Protein AF-A0A935S8B6-F1 (afdb_monomer_lite)

pLDDT: mean 80.81, std 15.98, range [42.38, 97.81]

Radius of gyration: 24.72 Å; chains: 1; bounding box: 73×21×65 Å

Structure (mmCIF, N/CA/C/O backbone):
data_AF-A0A935S8B6-F1
#
_entry.id   AF-A0A935S8B6-F1
#
loop_
_atom_site.group_PDB
_atom_site.id
_atom_site.type_symbol
_atom_site.label_atom_id
_atom_site.label_alt_id
_atom_site.label_comp_id
_atom_site.label_asym_id
_atom_site.label_entity_id
_atom_site.label_seq_id
_atom_site.pdbx_PDB_ins_code
_atom_site.Cartn_x
_atom_site.Cartn_y
_atom_site.Cartn_z
_atom_site.occupancy
_atom_site.B_iso_or_equiv
_atom_site.auth_seq_id
_atom_site.auth_comp_id
_atom_site.auth_asym_id
_atom_site.auth_atom_id
_atom_site.pdbx_PDB_model_num
ATOM 1 N N . MET A 1 1 ? 26.231 -1.978 -27.698 1.00 60.50 1 MET A N 1
ATOM 2 C CA . MET A 1 1 ? 25.875 -3.264 -27.048 1.00 60.50 1 MET A CA 1
ATOM 3 C C . MET A 1 1 ? 26.005 -3.173 -25.531 1.00 60.50 1 MET A C 1
ATOM 5 O O . MET A 1 1 ? 25.050 -3.507 -24.846 1.00 60.50 1 MET A O 1
ATOM 9 N N . ASN A 1 2 ? 27.135 -2.672 -25.012 1.00 79.56 2 ASN A N 1
ATOM 10 C CA . ASN A 1 2 ? 27.371 -2.532 -23.569 1.00 79.56 2 ASN A CA 1
ATOM 11 C C . ASN A 1 2 ? 26.361 -1.583 -22.884 1.00 79.56 2 ASN A C 1
ATOM 13 O O . ASN A 1 2 ? 25.788 -1.931 -21.858 1.00 79.56 2 ASN A O 1
ATOM 17 N N . ASP A 1 3 ? 26.033 -0.455 -23.522 1.00 85.44 3 ASP A N 1
ATOM 18 C CA . ASP A 1 3 ? 25.111 0.541 -22.946 1.00 85.44 3 ASP A CA 1
ATOM 19 C C . ASP A 1 3 ? 23.673 0.031 -22.797 1.00 85.44 3 ASP A C 1
ATOM 21 O O . ASP A 1 3 ? 23.012 0.318 -21.803 1.00 85.44 3 ASP A O 1
ATOM 25 N N . LEU A 1 4 ? 23.193 -0.773 -23.754 1.00 83.19 4 LEU A N 1
ATOM 26 C CA . LEU A 1 4 ? 21.852 -1.361 -23.689 1.00 83.19 4 LEU A CA 1
ATOM 27 C C . LEU A 1 4 ? 21.756 -2.389 -22.557 1.00 83.19 4 LEU A C 1
ATOM 29 O O . LEU A 1 4 ? 20.769 -2.411 -21.828 1.00 83.19 4 LEU A O 1
ATOM 33 N N . MET A 1 5 ? 22.790 -3.217 -22.391 1.00 81.44 5 MET A N 1
ATOM 34 C CA . MET A 1 5 ? 22.843 -4.216 -21.323 1.00 81.44 5 MET A CA 1
ATOM 35 C C . MET A 1 5 ? 22.957 -3.554 -19.944 1.00 81.44 5 MET A C 1
ATOM 37 O O . MET A 1 5 ? 22.275 -3.961 -19.005 1.00 81.44 5 MET A O 1
ATOM 41 N N . PHE A 1 6 ? 23.757 -2.491 -19.840 1.00 88.44 6 PHE A N 1
ATOM 42 C CA . PHE A 1 6 ? 23.870 -1.680 -18.631 1.00 88.44 6 PHE A CA 1
ATOM 43 C C . PHE A 1 6 ? 22.539 -1.003 -18.272 1.00 88.44 6 PHE A C 1
ATOM 45 O O . PHE A 1 6 ? 22.075 -1.104 -17.136 1.00 88.44 6 PHE A O 1
ATOM 52 N N . TYR A 1 7 ? 21.875 -0.380 -19.249 1.00 87.25 7 TYR A N 1
ATOM 53 C CA . TYR A 1 7 ? 20.559 0.230 -19.065 1.00 87.25 7 TYR A CA 1
ATOM 54 C C . TYR A 1 7 ? 19.502 -0.794 -18.626 1.00 87.25 7 TYR A C 1
ATOM 56 O O . TYR A 1 7 ? 18.800 -0.569 -17.641 1.00 87.25 7 TYR A O 1
ATOM 64 N N . ALA A 1 8 ? 19.440 -1.950 -19.294 1.00 86.25 8 ALA A N 1
ATOM 65 C CA . ALA A 1 8 ? 18.521 -3.031 -18.945 1.00 86.25 8 ALA A CA 1
ATOM 66 C C . ALA A 1 8 ? 18.744 -3.553 -17.516 1.00 86.25 8 ALA A C 1
ATOM 68 O O . ALA A 1 8 ? 17.779 -3.787 -16.789 1.00 86.25 8 ALA A O 1
ATOM 69 N N . SER A 1 9 ? 20.005 -3.691 -17.093 1.00 88.06 9 SER A N 1
ATOM 70 C CA . SER A 1 9 ? 20.349 -4.103 -15.729 1.00 88.06 9 SER A CA 1
ATOM 71 C C . SER A 1 9 ? 19.840 -3.107 -14.685 1.00 88.06 9 SER A C 1
ATOM 73 O O . SER A 1 9 ? 19.275 -3.524 -13.675 1.00 88.06 9 SER A O 1
ATOM 75 N N . ASN A 1 10 ? 19.997 -1.803 -14.927 1.00 90.44 10 ASN A N 1
ATOM 76 C CA . ASN A 1 10 ? 19.515 -0.772 -14.005 1.00 90.44 10 ASN A CA 1
ATOM 77 C C . ASN A 1 10 ? 17.987 -0.799 -13.883 1.00 90.44 10 ASN A C 1
ATOM 79 O O . ASN A 1 10 ? 17.464 -0.861 -12.774 1.00 90.44 10 ASN A O 1
ATOM 83 N N . VAL A 1 11 ? 17.269 -0.859 -15.010 1.00 88.94 11 VAL A N 1
ATOM 84 C CA . VAL A 1 11 ? 15.796 -0.916 -15.007 1.00 88.94 11 VAL A CA 1
ATOM 85 C C . VAL A 1 11 ? 15.278 -2.180 -14.312 1.00 88.94 11 VAL A C 1
ATOM 87 O O . VAL A 1 11 ? 14.277 -2.131 -13.597 1.00 88.94 11 VAL A O 1
ATOM 90 N N . TYR A 1 12 ? 15.971 -3.313 -14.460 1.00 89.94 12 TYR A N 1
ATOM 91 C CA . TYR A 1 12 ? 15.622 -4.545 -13.751 1.00 89.94 12 TYR A CA 1
ATOM 92 C C . TYR A 1 12 ? 15.799 -4.420 -12.230 1.00 89.94 12 TYR A C 1
ATOM 94 O O . TYR A 1 12 ? 14.919 -4.834 -11.470 1.00 89.94 12 TYR A O 1
ATOM 102 N N . VAL A 1 13 ? 16.910 -3.834 -11.774 1.00 91.06 13 VAL A N 1
ATOM 103 C CA . VAL A 1 13 ? 17.161 -3.601 -10.342 1.00 91.06 13 VAL A CA 1
ATOM 104 C C . VAL A 1 13 ? 16.141 -2.622 -9.760 1.00 91.06 13 VAL A C 1
ATOM 106 O O . VAL A 1 13 ? 15.586 -2.900 -8.696 1.00 91.06 13 VAL A O 1
ATOM 109 N N . ASP A 1 14 ? 15.818 -1.547 -10.479 1.00 90.62 14 ASP A N 1
ATOM 110 C CA . ASP A 1 14 ? 14.776 -0.591 -10.090 1.00 90.62 14 ASP A CA 1
ATOM 111 C C . ASP A 1 14 ? 13.412 -1.277 -9.943 1.00 90.62 14 ASP A C 1
ATOM 113 O O . ASP A 1 14 ? 12.733 -1.113 -8.931 1.00 90.62 14 ASP A O 1
ATOM 117 N N . ALA A 1 15 ? 13.018 -2.111 -10.910 1.00 89.12 15 ALA A N 1
ATOM 118 C CA . ALA A 1 15 ? 11.757 -2.845 -10.844 1.00 89.12 15 ALA A CA 1
ATOM 119 C C . ALA A 1 15 ? 11.706 -3.810 -9.643 1.00 89.12 15 ALA A C 1
ATOM 121 O O . ALA A 1 15 ? 10.676 -3.920 -8.966 1.00 89.12 15 ALA A O 1
ATOM 122 N N . LEU A 1 16 ? 12.815 -4.496 -9.338 1.00 89.69 16 LEU A N 1
ATOM 123 C CA . LEU A 1 16 ? 12.925 -5.341 -8.146 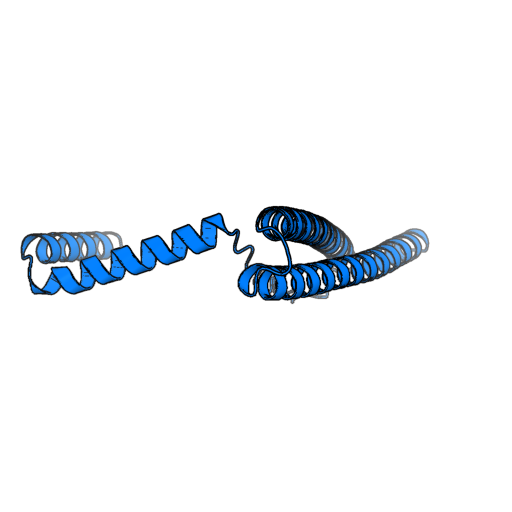1.00 89.69 16 LEU A CA 1
ATOM 124 C C . LEU A 1 16 ? 12.815 -4.530 -6.852 1.00 89.69 16 LEU A C 1
ATOM 126 O O . LEU A 1 16 ? 12.137 -4.963 -5.915 1.00 89.69 16 LEU A O 1
ATOM 130 N N . TYR A 1 17 ? 13.456 -3.365 -6.800 1.00 93.94 17 TYR A N 1
ATOM 131 C CA . TYR A 1 17 ? 13.394 -2.454 -5.665 1.00 93.94 17 TYR A CA 1
ATOM 132 C C . TYR A 1 17 ? 11.962 -1.961 -5.422 1.00 93.94 17 TYR A C 1
ATOM 134 O O . TYR A 1 17 ? 11.429 -2.134 -4.322 1.00 93.94 17 TYR A O 1
ATOM 142 N N . THR A 1 18 ? 11.284 -1.462 -6.458 1.00 91.00 18 THR A N 1
ATOM 143 C CA . THR A 1 18 ? 9.894 -0.998 -6.353 1.00 91.00 18 THR A CA 1
ATOM 144 C C . THR A 1 18 ? 8.947 -2.131 -5.951 1.00 91.00 18 THR A C 1
ATOM 146 O O . THR A 1 18 ? 8.058 -1.935 -5.124 1.00 91.00 18 THR A O 1
ATOM 149 N N . LYS A 1 19 ? 9.175 -3.363 -6.429 1.00 90.56 19 LYS A N 1
ATOM 150 C CA . LYS A 1 19 ? 8.416 -4.540 -5.975 1.00 90.56 19 LYS A CA 1
ATOM 151 C C . LYS A 1 19 ? 8.568 -4.786 -4.469 1.00 90.56 19 LYS A C 1
ATOM 153 O O . LYS A 1 19 ? 7.597 -5.156 -3.806 1.00 90.56 19 LYS A O 1
ATOM 158 N N . LYS A 1 20 ? 9.768 -4.595 -3.909 1.00 94.75 20 LYS A N 1
ATOM 159 C CA . LYS A 1 20 ? 10.001 -4.727 -2.461 1.00 94.75 20 LYS A CA 1
ATOM 160 C C . LYS A 1 20 ? 9.308 -3.620 -1.673 1.00 94.75 20 LYS A C 1
ATOM 162 O O . LYS A 1 20 ? 8.637 -3.946 -0.692 1.00 94.75 20 LYS A O 1
ATOM 167 N N . ILE A 1 21 ? 9.389 -2.371 -2.135 1.00 93.38 21 ILE A N 1
ATOM 168 C CA . ILE A 1 21 ? 8.647 -1.242 -1.551 1.00 93.38 21 ILE A CA 1
ATOM 169 C C . ILE A 1 21 ? 7.145 -1.527 -1.530 1.00 93.38 21 ILE A C 1
ATOM 171 O O . ILE A 1 21 ? 6.511 -1.402 -0.486 1.00 93.38 21 ILE A O 1
ATOM 175 N N . ASN A 1 22 ? 6.577 -1.982 -2.647 1.00 92.44 22 ASN A N 1
ATOM 176 C CA . ASN A 1 22 ? 5.148 -2.267 -2.717 1.00 92.44 22 ASN A CA 1
ATOM 177 C C . ASN A 1 22 ? 4.721 -3.360 -1.712 1.00 92.44 22 ASN A C 1
ATOM 179 O O . ASN A 1 22 ? 3.675 -3.264 -1.063 1.00 92.44 22 ASN A O 1
ATOM 183 N N . SER A 1 23 ? 5.566 -4.380 -1.506 1.00 93.12 23 SER A N 1
ATOM 184 C CA . SER A 1 23 ? 5.317 -5.392 -0.467 1.00 93.12 23 SER A CA 1
ATOM 185 C C . SER A 1 23 ? 5.344 -4.802 0.950 1.00 93.12 23 SER A C 1
ATOM 187 O O . SER A 1 23 ? 4.550 -5.207 1.799 1.00 93.12 23 SER A O 1
ATOM 189 N N . LEU A 1 24 ? 6.202 -3.807 1.196 1.00 95.94 24 LEU A N 1
ATOM 190 C CA . LEU A 1 24 ? 6.293 -3.117 2.479 1.00 95.94 24 LEU A CA 1
ATOM 191 C C . LEU A 1 24 ? 5.050 -2.255 2.741 1.00 95.94 24 LEU A C 1
ATOM 193 O O . LEU A 1 24 ? 4.498 -2.304 3.839 1.00 95.94 24 LEU A O 1
ATOM 197 N N . PHE A 1 25 ? 4.552 -1.528 1.738 1.00 96.38 25 PHE A N 1
ATOM 198 C CA . PHE A 1 25 ? 3.291 -0.793 1.875 1.00 96.38 25 PHE A CA 1
ATOM 199 C C . PHE A 1 25 ? 2.098 -1.720 2.098 1.00 96.38 25 PHE A C 1
ATOM 201 O O . PHE A 1 25 ? 1.242 -1.433 2.933 1.00 96.38 25 PHE A O 1
ATOM 208 N N . SER A 1 26 ? 2.074 -2.872 1.424 1.00 94.19 26 SER A N 1
ATOM 209 C CA . SER A 1 26 ? 1.067 -3.907 1.672 1.00 94.19 26 SER A CA 1
ATOM 210 C C . SER A 1 26 ? 1.113 -4.391 3.123 1.00 94.19 26 SER A C 1
ATOM 212 O O . SER A 1 26 ? 0.077 -4.462 3.783 1.00 94.19 26 SER A O 1
ATOM 214 N N . TYR A 1 27 ? 2.309 -4.640 3.662 1.00 97.38 27 TYR A N 1
ATOM 215 C CA . TYR A 1 27 ? 2.484 -4.990 5.070 1.00 97.38 27 TYR A CA 1
ATOM 216 C C . TYR A 1 27 ? 1.959 -3.891 6.010 1.00 97.38 27 TYR A C 1
ATOM 218 O O . TYR A 1 27 ? 1.163 -4.181 6.905 1.00 97.38 27 TYR A O 1
ATOM 226 N N . PHE A 1 28 ? 2.307 -2.622 5.781 1.00 97.19 28 PHE A N 1
ATOM 227 C CA . PHE A 1 28 ? 1.804 -1.521 6.611 1.00 97.19 28 PHE A CA 1
ATOM 228 C C . PHE A 1 28 ? 0.283 -1.359 6.549 1.00 97.19 28 PHE A C 1
ATOM 230 O O . PHE A 1 28 ? -0.333 -1.082 7.579 1.00 97.19 28 PHE A O 1
ATOM 237 N N . ALA A 1 29 ? -0.337 -1.588 5.390 1.00 96.12 29 ALA A N 1
ATOM 238 C CA . ALA A 1 29 ? -1.790 -1.600 5.267 1.00 96.12 29 ALA A CA 1
ATOM 239 C C . ALA A 1 29 ? -2.421 -2.732 6.097 1.00 96.12 29 ALA A C 1
ATOM 241 O O . ALA A 1 29 ? -3.388 -2.496 6.821 1.00 96.12 29 ALA A O 1
ATOM 242 N N . THR A 1 30 ? -1.846 -3.943 6.071 1.00 96.88 30 THR A N 1
ATOM 243 C CA . THR A 1 30 ? -2.347 -5.062 6.892 1.00 96.88 30 THR A CA 1
ATOM 244 C C . THR A 1 30 ? -2.203 -4.801 8.391 1.00 96.88 30 THR A C 1
ATOM 246 O O . THR A 1 30 ? -3.138 -5.057 9.149 1.00 96.88 30 THR A O 1
ATOM 249 N N . LEU A 1 31 ? -1.080 -4.222 8.822 1.00 97.81 31 LEU A N 1
ATOM 250 C CA . LEU A 1 31 ? -0.852 -3.859 10.219 1.00 97.81 31 LEU A CA 1
ATOM 251 C C . LEU A 1 31 ? -1.833 -2.772 10.683 1.00 97.81 31 LEU A C 1
ATOM 253 O O . LEU A 1 31 ? -2.394 -2.859 11.775 1.00 97.81 31 LEU A O 1
ATOM 257 N N . ALA A 1 32 ? -2.086 -1.763 9.846 1.00 97.06 32 ALA A N 1
ATOM 258 C CA . ALA A 1 32 ? -3.078 -0.733 10.136 1.00 97.06 32 ALA A CA 1
ATOM 259 C C . ALA A 1 32 ? -4.499 -1.314 10.234 1.00 97.06 32 ALA A C 1
ATOM 261 O O . ALA A 1 32 ? -5.266 -0.903 11.104 1.00 97.06 32 ALA A O 1
ATOM 262 N N . ALA A 1 33 ? -4.832 -2.314 9.411 1.00 97.19 33 ALA A N 1
ATOM 263 C CA . ALA A 1 33 ? -6.125 -2.992 9.466 1.00 97.19 33 ALA A CA 1
ATOM 264 C C . ALA A 1 33 ? -6.290 -3.802 10.762 1.00 97.19 33 ALA A C 1
ATOM 266 O O . ALA A 1 33 ? -7.341 -3.741 11.401 1.00 97.19 33 ALA A O 1
ATOM 267 N N . GLN A 1 34 ? -5.238 -4.503 11.196 1.00 97.75 34 GLN A N 1
ATOM 268 C CA . GLN A 1 34 ? -5.217 -5.192 12.491 1.00 97.75 34 GLN A CA 1
ATOM 269 C C . GLN A 1 34 ? -5.385 -4.209 13.656 1.00 97.75 34 GLN A C 1
ATOM 271 O O . GLN A 1 34 ? -6.159 -4.472 14.575 1.00 97.75 34 GLN A O 1
ATOM 276 N N . ARG A 1 35 ? -4.714 -3.051 13.596 1.00 96.62 35 ARG A N 1
ATOM 277 C CA . ARG A 1 35 ? -4.853 -1.990 14.601 1.00 96.62 35 ARG A CA 1
ATOM 278 C C . ARG A 1 35 ? -6.281 -1.450 14.670 1.00 96.62 35 ARG A C 1
ATOM 280 O O . ARG A 1 35 ? -6.809 -1.316 15.770 1.00 96.62 35 ARG A O 1
ATOM 287 N N . LEU A 1 36 ? -6.903 -1.155 13.526 1.00 97.38 36 LEU A N 1
ATOM 288 C CA . LEU A 1 36 ? -8.295 -0.701 13.478 1.00 97.38 36 LEU A CA 1
ATOM 289 C C . LEU A 1 36 ? -9.231 -1.735 14.105 1.00 97.38 36 LEU A C 1
ATOM 291 O O . LEU A 1 36 ? -10.062 -1.376 14.934 1.00 97.38 36 LEU A O 1
ATOM 295 N N . LYS A 1 37 ? -9.052 -3.016 13.762 1.00 96.81 37 LYS A N 1
ATOM 296 C CA . LYS A 1 37 ? -9.839 -4.105 14.339 1.00 96.81 37 LYS A CA 1
ATOM 297 C C . LYS A 1 37 ? -9.719 -4.134 15.866 1.00 96.81 37 LYS A C 1
ATOM 299 O O . LYS A 1 37 ? -10.740 -4.059 16.543 1.00 96.81 37 LYS A O 1
ATOM 304 N N . GLY A 1 38 ? -8.497 -4.144 16.401 1.00 96.38 38 GLY A N 1
ATOM 305 C CA . GLY A 1 38 ? -8.278 -4.173 17.851 1.00 96.38 38 GLY A CA 1
ATOM 306 C C . GLY A 1 38 ? -8.863 -2.956 18.576 1.00 96.38 38 GLY A C 1
ATOM 307 O O . GLY A 1 38 ? -9.506 -3.104 19.608 1.00 96.38 38 GLY A O 1
ATOM 308 N N . ILE A 1 39 ? -8.710 -1.750 18.020 1.00 96.00 39 ILE A N 1
ATOM 309 C CA . ILE A 1 39 ? -9.291 -0.534 18.615 1.00 96.00 39 ILE A CA 1
ATOM 310 C C . ILE A 1 39 ? -10.823 -0.564 18.550 1.00 96.00 39 ILE A C 1
ATOM 312 O O . ILE A 1 39 ? -11.472 -0.178 19.520 1.00 96.00 39 ILE A O 1
ATOM 316 N N . SER A 1 40 ? -11.402 -1.063 17.455 1.00 94.25 40 SER A N 1
ATOM 317 C CA . SER A 1 40 ? -12.856 -1.183 17.323 1.00 94.25 40 SER A CA 1
ATOM 318 C C . SER A 1 40 ? -13.448 -2.143 18.355 1.00 94.25 40 SER A C 1
ATOM 320 O O . SER A 1 40 ? -14.457 -1.820 18.972 1.00 94.25 40 SER A O 1
ATOM 322 N N . GLU A 1 41 ? -12.786 -3.275 18.613 1.00 96.00 41 GLU A N 1
ATOM 323 C CA . GLU A 1 41 ? -13.215 -4.255 19.615 1.00 96.00 41 GLU A CA 1
ATOM 324 C C . GLU A 1 41 ? -13.181 -3.646 21.025 1.00 96.00 41 GLU A C 1
ATOM 326 O O . GLU A 1 41 ? -14.166 -3.731 21.758 1.00 96.00 41 GLU A O 1
ATOM 331 N N . LEU A 1 42 ? -12.104 -2.934 21.373 1.00 94.69 42 LEU A N 1
ATOM 332 C CA . LEU A 1 42 ? -11.987 -2.228 22.656 1.00 94.69 42 LEU A CA 1
ATOM 333 C C . LEU A 1 42 ? -13.014 -1.096 22.801 1.00 94.69 42 LEU A C 1
ATOM 335 O O . LEU A 1 42 ? -13.520 -0.845 23.895 1.00 94.69 42 LEU A O 1
ATOM 339 N N . SER A 1 43 ? -13.340 -0.410 21.704 1.00 95.75 43 SER A N 1
ATOM 340 C CA . SER A 1 43 ? -14.339 0.658 21.711 1.00 95.75 43 SER A CA 1
ATOM 341 C C . SER A 1 43 ? -15.759 0.122 21.899 1.00 95.75 43 SER A C 1
ATOM 343 O O . SER A 1 43 ? -16.539 0.732 22.625 1.00 95.75 43 SER A O 1
ATOM 345 N N . VAL A 1 44 ? -16.081 -1.042 21.323 1.00 94.00 44 VAL A N 1
ATOM 346 C CA . VAL A 1 44 ? -17.382 -1.710 21.504 1.00 94.00 44 VAL A CA 1
ATOM 347 C C . VAL A 1 44 ? -17.604 -2.134 22.958 1.00 94.00 44 VAL A C 1
ATOM 349 O O . VAL A 1 44 ? -18.717 -2.010 23.463 1.00 94.00 44 VAL A O 1
ATOM 352 N N . VAL A 1 45 ? -16.553 -2.590 23.646 1.00 94.81 45 VAL A N 1
ATOM 353 C CA . VAL A 1 45 ? -16.607 -2.933 25.081 1.00 94.81 45 VAL A CA 1
ATOM 354 C C . VAL A 1 45 ? -16.644 -1.676 25.970 1.00 94.81 45 VAL A C 1
ATOM 356 O O . VAL A 1 45 ? -16.992 -1.753 27.146 1.00 94.81 45 VAL A O 1
ATOM 359 N N . GLY A 1 46 ? -16.340 -0.501 25.412 1.00 92.88 46 GLY A N 1
ATOM 360 C CA . GLY A 1 46 ? -16.302 0.771 26.135 1.00 92.88 46 GLY A CA 1
ATOM 361 C C . GLY A 1 46 ? -14.980 1.040 26.859 1.00 92.88 46 GLY A C 1
ATOM 362 O O . GLY A 1 46 ? -14.884 2.016 27.597 1.00 92.88 46 GLY A O 1
ATOM 363 N N . GLU A 1 47 ? -13.949 0.218 26.637 1.00 93.69 47 GLU A N 1
ATOM 364 C CA . GLU A 1 47 ? -12.605 0.436 27.193 1.00 93.69 47 GLU A CA 1
ATOM 365 C C . GLU A 1 47 ? -11.860 1.577 26.488 1.00 93.69 47 GLU A C 1
ATOM 367 O O . GLU A 1 47 ? -10.947 2.178 27.058 1.00 93.69 47 GLU A O 1
ATOM 372 N N . ARG A 1 48 ? -12.246 1.890 25.244 1.00 91.88 48 ARG A N 1
ATOM 373 C CA . ARG A 1 48 ? -11.695 3.004 24.466 1.00 91.88 48 ARG A CA 1
ATOM 374 C C . ARG A 1 48 ? -12.775 3.928 23.911 1.00 91.88 48 ARG A C 1
ATOM 376 O O . ARG A 1 48 ? -13.847 3.462 23.517 1.00 91.88 48 ARG A O 1
ATOM 383 N N . PRO A 1 49 ? -12.491 5.236 23.814 1.00 94.44 49 PRO A N 1
ATOM 384 C CA . PRO A 1 49 ? -13.431 6.179 23.233 1.00 94.44 49 PRO A CA 1
ATOM 385 C C . PRO A 1 49 ? -13.603 5.916 21.730 1.00 94.44 49 PRO A C 1
ATOM 387 O O . PRO A 1 49 ? -12.660 5.552 21.030 1.00 94.44 49 PRO A O 1
ATOM 390 N N . THR A 1 50 ? -14.808 6.150 21.205 1.00 91.69 50 THR A N 1
ATOM 391 C CA . THR A 1 50 ? -15.129 5.931 19.781 1.00 91.69 50 THR A CA 1
ATOM 392 C C . THR A 1 50 ? -14.270 6.777 18.834 1.00 91.69 50 THR A C 1
ATOM 394 O O . THR A 1 50 ? -14.039 6.371 17.696 1.00 91.69 50 THR A O 1
ATOM 397 N N . ILE A 1 51 ? -13.754 7.920 19.304 1.00 94.62 51 ILE A N 1
ATOM 398 C CA . ILE A 1 51 ? -12.846 8.789 18.540 1.00 94.62 51 ILE A CA 1
ATOM 399 C C . ILE A 1 51 ? -11.577 8.044 18.090 1.00 94.62 51 ILE A C 1
ATOM 401 O O . ILE A 1 51 ? -11.184 8.176 16.934 1.00 94.62 51 ILE A O 1
ATOM 405 N N . ASP A 1 52 ? -11.016 7.166 18.932 1.00 93.62 52 ASP A N 1
ATOM 406 C CA . ASP A 1 52 ? -9.825 6.371 18.602 1.00 93.62 52 ASP A CA 1
ATOM 407 C C . ASP A 1 52 ? -10.080 5.454 17.397 1.00 93.62 52 ASP A C 1
ATOM 409 O O . ASP A 1 52 ? -9.182 5.197 16.592 1.00 93.62 52 ASP A O 1
ATOM 413 N N . THR A 1 53 ? -11.311 4.951 17.258 1.00 94.44 53 THR A N 1
ATOM 414 C CA . THR A 1 53 ? -11.715 4.109 16.124 1.00 94.44 53 THR A CA 1
ATOM 415 C C . THR A 1 53 ? -11.730 4.916 14.828 1.00 94.44 53 THR A C 1
ATOM 417 O O . THR A 1 53 ? -11.293 4.419 13.789 1.00 94.44 53 THR A O 1
ATOM 420 N N . VAL A 1 54 ? -12.175 6.176 14.884 1.00 95.06 54 VAL A N 1
ATOM 421 C CA . VAL A 1 54 ? -12.155 7.092 13.733 1.00 95.06 54 VAL A CA 1
ATOM 422 C C . VAL A 1 54 ? -10.716 7.417 13.335 1.00 95.06 54 VAL A C 1
ATOM 424 O O . VAL A 1 54 ? -10.368 7.314 12.160 1.00 95.06 54 VAL A O 1
ATOM 427 N N . GLU A 1 55 ? -9.848 7.728 14.299 1.00 95.56 55 GLU A N 1
ATOM 428 C CA . GLU A 1 55 ? -8.426 7.979 14.037 1.00 95.56 55 GLU A CA 1
ATOM 429 C C . GLU A 1 55 ? -7.725 6.757 13.432 1.00 95.56 55 GLU A C 1
ATOM 431 O O . GLU A 1 55 ? -6.962 6.876 12.470 1.00 95.56 55 GLU A O 1
ATOM 436 N N . ALA A 1 56 ? -8.013 5.561 13.950 1.00 94.81 56 ALA A N 1
ATOM 437 C CA . ALA A 1 56 ? -7.479 4.318 13.409 1.00 94.81 56 ALA A CA 1
ATOM 438 C C . ALA A 1 56 ? -7.974 4.044 11.979 1.00 94.81 56 ALA A C 1
ATOM 440 O O . ALA A 1 56 ? -7.211 3.529 11.158 1.00 94.81 56 ALA A O 1
ATOM 441 N N . ALA A 1 57 ? -9.219 4.411 11.662 1.00 95.56 57 ALA A N 1
ATOM 442 C CA . ALA A 1 57 ? -9.783 4.265 10.324 1.00 95.56 57 ALA A CA 1
ATOM 443 C C . ALA A 1 57 ? -9.127 5.230 9.328 1.00 95.56 57 ALA A C 1
ATOM 445 O O . ALA A 1 57 ? -8.723 4.806 8.244 1.00 95.56 57 ALA A O 1
ATOM 446 N N . ILE A 1 58 ? -8.937 6.495 9.718 1.00 96.62 58 ILE A N 1
ATOM 447 C CA . ILE A 1 58 ? -8.197 7.487 8.922 1.00 96.62 58 ILE A CA 1
ATOM 448 C C . ILE A 1 58 ? -6.761 7.007 8.691 1.00 96.62 58 ILE A C 1
ATOM 450 O O . ILE A 1 58 ? -6.257 7.050 7.570 1.00 96.62 58 ILE A O 1
AT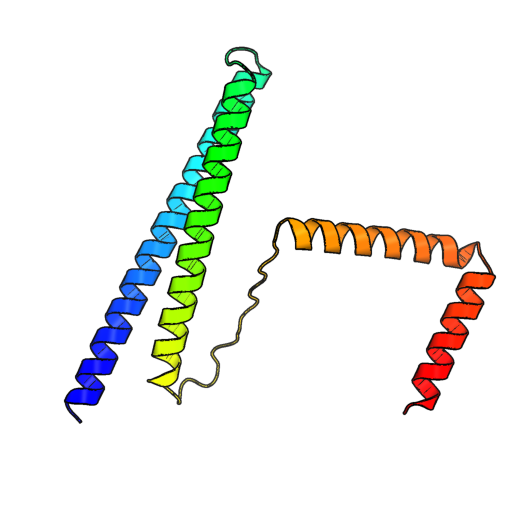OM 454 N N . PHE A 1 59 ? -6.105 6.478 9.727 1.00 96.44 59 PHE A N 1
ATOM 455 C CA . PHE A 1 59 ? -4.752 5.944 9.605 1.00 96.44 59 PHE A CA 1
ATOM 456 C C . PHE A 1 59 ? -4.671 4.767 8.621 1.00 96.44 59 PHE A C 1
ATOM 458 O O . PHE A 1 59 ? -3.755 4.721 7.799 1.00 96.44 59 PHE A O 1
ATOM 465 N N . LEU A 1 60 ? -5.627 3.832 8.668 1.00 97.50 60 LEU A N 1
ATOM 466 C CA . LEU A 1 60 ? -5.729 2.753 7.682 1.00 97.50 60 LEU A CA 1
ATOM 467 C C . LEU A 1 60 ? -5.904 3.310 6.267 1.00 97.50 60 LEU A C 1
ATOM 469 O O . LEU A 1 60 ? -5.218 2.860 5.350 1.00 97.50 60 LEU A O 1
ATOM 473 N N . GLN A 1 61 ? -6.780 4.299 6.093 1.00 97.12 61 GLN A N 1
ATOM 474 C CA . GLN A 1 61 ? -7.019 4.918 4.795 1.00 97.12 61 GLN A CA 1
ATOM 475 C C . GLN A 1 61 ? -5.739 5.534 4.218 1.00 97.12 61 GLN A C 1
ATOM 477 O O . GLN A 1 61 ? -5.411 5.267 3.063 1.00 97.12 61 GLN A O 1
ATOM 482 N N . SER A 1 62 ? -4.955 6.249 5.027 1.00 96.94 62 SER A N 1
ATOM 483 C CA . SER A 1 62 ? -3.651 6.775 4.603 1.00 96.94 62 SER A CA 1
ATOM 484 C C . SER A 1 62 ? -2.697 5.668 4.141 1.00 96.94 62 SER A C 1
ATOM 486 O O . SER A 1 62 ? -2.038 5.810 3.116 1.00 96.94 62 SER A O 1
ATOM 488 N N . ARG A 1 63 ? -2.663 4.517 4.830 1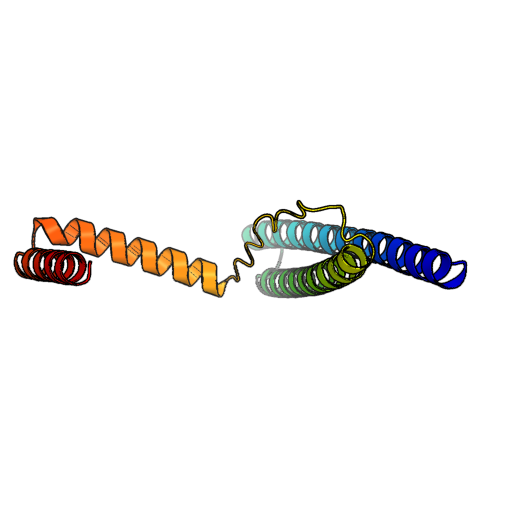.00 97.06 63 ARG A N 1
ATOM 489 C CA . ARG A 1 63 ? -1.813 3.379 4.424 1.00 97.06 63 ARG A CA 1
ATOM 490 C C . ARG A 1 63 ? -2.283 2.684 3.156 1.00 97.06 63 ARG A C 1
ATOM 492 O O . ARG A 1 63 ? -1.460 2.162 2.406 1.00 97.06 63 ARG A O 1
ATOM 499 N N . LEU A 1 64 ? -3.586 2.678 2.895 1.00 95.31 64 LEU A N 1
ATOM 500 C CA . LEU A 1 64 ? -4.120 2.182 1.631 1.00 95.31 64 LEU A CA 1
ATOM 501 C C . LEU A 1 64 ? -3.741 3.100 0.464 1.00 95.31 64 LEU A C 1
ATOM 503 O O . LEU A 1 64 ? -3.400 2.582 -0.597 1.00 95.31 64 LEU A O 1
ATOM 507 N N . LEU A 1 65 ? -3.735 4.421 0.672 1.00 97.31 65 LEU A N 1
ATOM 508 C CA . LEU A 1 65 ? -3.255 5.385 -0.322 1.00 97.31 65 LEU A CA 1
ATOM 509 C C . LEU A 1 65 ? -1.756 5.205 -0.601 1.00 97.31 65 LEU A C 1
ATOM 511 O O . LEU A 1 65 ? -1.373 5.109 -1.764 1.00 97.31 65 LEU A O 1
ATOM 515 N N . ASP A 1 66 ? -0.923 5.052 0.435 1.00 94.38 66 ASP A N 1
ATOM 516 C CA . ASP A 1 66 ? 0.511 4.751 0.272 1.00 94.38 66 ASP A CA 1
ATOM 517 C C . ASP A 1 66 ? 0.726 3.484 -0.579 1.00 94.38 66 ASP A C 1
ATOM 519 O O . ASP A 1 66 ? 1.547 3.459 -1.498 1.00 94.38 66 ASP A O 1
ATOM 523 N N . ARG A 1 67 ? -0.055 2.426 -0.310 1.00 94.88 67 ARG A N 1
ATOM 524 C CA . ARG A 1 67 ? -0.011 1.183 -1.094 1.00 94.88 67 ARG A CA 1
ATOM 525 C C . ARG A 1 67 ? -0.388 1.419 -2.553 1.00 94.88 67 ARG A C 1
ATOM 527 O O . ARG A 1 67 ? 0.317 0.933 -3.429 1.00 94.88 67 ARG A O 1
ATOM 534 N N . GLN A 1 68 ? -1.452 2.173 -2.824 1.00 95.25 68 GLN A N 1
ATOM 535 C CA . GLN A 1 68 ? -1.855 2.496 -4.197 1.00 95.25 68 GLN A CA 1
ATOM 536 C C . GLN A 1 68 ? -0.766 3.272 -4.945 1.00 95.25 68 GLN A C 1
ATOM 538 O O . GLN A 1 68 ? -0.488 2.973 -6.105 1.00 95.25 68 GLN A O 1
ATOM 543 N N . VAL A 1 69 ? -0.103 4.224 -4.282 1.00 93.31 69 VAL A N 1
ATOM 544 C CA . VAL A 1 69 ? 1.038 4.947 -4.863 1.00 93.31 69 VAL A CA 1
ATOM 545 C C . VAL A 1 69 ? 2.162 3.974 -5.236 1.00 93.31 69 VAL A C 1
ATOM 547 O O . VAL A 1 69 ? 2.663 4.023 -6.360 1.00 93.31 69 VAL A O 1
ATOM 550 N N . GLY A 1 70 ? 2.512 3.042 -4.345 1.00 90.12 70 GLY A N 1
ATOM 551 C CA . GLY A 1 70 ? 3.523 2.019 -4.632 1.00 90.12 70 GLY A CA 1
ATOM 552 C C . GLY A 1 70 ? 3.130 1.040 -5.743 1.00 90.12 70 GLY A C 1
ATOM 553 O O . GLY A 1 70 ? 3.985 0.627 -6.526 1.00 90.12 70 GLY A O 1
ATOM 554 N N . GLU A 1 71 ? 1.847 0.692 -5.860 1.00 93.06 71 GLU A N 1
ATOM 555 C CA . GLU A 1 71 ? 1.330 -0.132 -6.959 1.00 93.06 71 GLU A CA 1
ATOM 556 C C . GLU A 1 71 ? 1.465 0.585 -8.306 1.00 93.06 71 GLU A C 1
ATOM 558 O O . GLU A 1 71 ? 1.952 -0.009 -9.270 1.00 93.06 71 GLU A O 1
ATOM 563 N N . ILE A 1 72 ? 1.109 1.871 -8.367 1.00 93.19 72 ILE A N 1
ATOM 564 C CA . ILE A 1 72 ? 1.259 2.699 -9.573 1.00 93.19 72 ILE A CA 1
ATOM 565 C C . ILE A 1 72 ? 2.732 2.789 -9.984 1.00 93.19 72 ILE A C 1
ATOM 567 O O . ILE A 1 72 ? 3.063 2.617 -11.160 1.00 93.19 72 ILE A O 1
ATOM 571 N N . GLU A 1 73 ? 3.631 3.024 -9.027 1.00 92.06 73 GLU A N 1
ATOM 572 C CA . GLU A 1 73 ? 5.066 3.092 -9.300 1.00 92.06 73 GLU A CA 1
ATOM 573 C C . GLU A 1 73 ? 5.611 1.747 -9.804 1.00 92.06 73 GLU A C 1
ATOM 575 O O . GLU A 1 73 ? 6.367 1.702 -10.778 1.00 92.06 73 GLU A O 1
ATOM 580 N N . MET A 1 74 ? 5.173 0.637 -9.203 1.00 90.19 74 MET A N 1
ATOM 581 C CA . MET A 1 74 ? 5.541 -0.708 -9.644 1.00 90.19 74 MET A CA 1
ATOM 582 C C . MET A 1 74 ? 5.081 -0.968 -11.079 1.00 90.19 74 MET A C 1
ATOM 584 O O . MET A 1 74 ? 5.865 -1.463 -11.887 1.00 90.19 74 MET A O 1
ATOM 588 N N . ILE A 1 75 ? 3.843 -0.603 -11.422 1.00 89.38 75 ILE A N 1
ATOM 589 C CA . ILE A 1 75 ? 3.314 -0.732 -12.785 1.00 89.38 75 ILE A CA 1
ATOM 590 C C . ILE A 1 75 ? 4.148 0.094 -13.763 1.00 89.38 75 ILE A C 1
ATOM 592 O O . ILE A 1 75 ? 4.522 -0.405 -14.823 1.00 89.38 75 ILE A O 1
ATOM 596 N N . LYS A 1 76 ? 4.499 1.333 -13.402 1.00 90.75 76 LYS A N 1
ATOM 597 C CA . LYS A 1 76 ? 5.349 2.190 -14.235 1.00 90.75 76 LYS A CA 1
ATOM 598 C C . LYS A 1 76 ? 6.698 1.527 -14.529 1.00 90.75 76 LYS A C 1
ATOM 600 O O . LYS A 1 76 ? 7.090 1.448 -15.690 1.00 90.75 76 LYS A O 1
ATOM 605 N N . LYS A 1 77 ? 7.373 0.994 -13.506 1.00 88.31 77 LYS A N 1
ATOM 606 C CA . LYS A 1 77 ? 8.666 0.308 -13.668 1.00 88.31 77 LYS A CA 1
ATOM 607 C C . LYS A 1 77 ? 8.564 -1.005 -14.441 1.00 88.31 77 LYS A C 1
ATOM 609 O O . LYS A 1 77 ? 9.444 -1.312 -15.239 1.00 88.31 77 LYS A O 1
ATOM 614 N N . LEU A 1 78 ? 7.477 -1.754 -14.273 1.00 87.12 78 LEU A N 1
ATOM 615 C CA . LEU A 1 78 ? 7.217 -2.948 -15.081 1.00 87.12 78 LEU A CA 1
ATOM 616 C C . LEU A 1 78 ? 6.958 -2.607 -16.553 1.00 87.12 78 LEU A C 1
ATOM 618 O O . LEU A 1 78 ? 7.436 -3.325 -17.427 1.00 87.12 78 LEU A O 1
ATOM 622 N N . ASN A 1 79 ? 6.264 -1.503 -16.837 1.00 87.94 79 ASN A N 1
ATOM 623 C CA . ASN A 1 79 ? 6.066 -1.021 -18.204 1.00 87.94 79 ASN A CA 1
ATOM 624 C C . ASN A 1 79 ? 7.390 -0.573 -18.841 1.00 87.94 79 ASN A C 1
ATOM 626 O O . ASN A 1 79 ? 7.655 -0.919 -19.990 1.00 87.94 79 ASN A O 1
ATOM 630 N N . GLU A 1 80 ? 8.246 0.135 -18.094 1.00 87.56 80 GLU A N 1
ATOM 631 C CA . GLU A 1 80 ? 9.610 0.479 -18.535 1.00 87.56 80 GLU A CA 1
ATOM 632 C C . GLU A 1 80 ? 10.410 -0.787 -18.894 1.00 87.56 80 GLU A C 1
ATOM 634 O O . GLU A 1 80 ? 11.063 -0.841 -19.935 1.00 87.56 80 GLU A O 1
ATOM 639 N N . LEU A 1 81 ? 10.299 -1.844 -18.086 1.00 83.81 81 LEU A N 1
ATOM 640 C CA . LEU A 1 81 ? 10.954 -3.125 -18.343 1.00 83.81 81 LEU A CA 1
ATOM 641 C C . LEU A 1 81 ? 10.388 -3.867 -19.566 1.00 83.81 81 LEU A C 1
ATOM 643 O O . LEU A 1 81 ? 11.146 -4.463 -20.334 1.00 83.81 81 LEU A O 1
ATOM 647 N N . ALA A 1 82 ? 9.070 -3.820 -19.771 1.00 81.44 82 ALA A N 1
ATOM 648 C CA . ALA A 1 82 ? 8.403 -4.456 -20.907 1.00 81.44 82 ALA A CA 1
ATOM 649 C C . ALA A 1 82 ? 8.871 -3.883 -22.256 1.00 81.44 82 ALA A C 1
ATOM 651 O O . ALA A 1 82 ? 9.005 -4.625 -23.226 1.00 81.44 82 ALA A O 1
ATOM 652 N N . ILE A 1 83 ? 9.186 -2.584 -22.305 1.00 83.06 83 ILE A N 1
ATOM 653 C CA . ILE A 1 83 ? 9.736 -1.921 -23.500 1.00 83.06 83 ILE A CA 1
ATOM 654 C C . ILE A 1 83 ? 11.118 -2.493 -23.866 1.00 83.06 83 ILE A C 1
ATOM 656 O O . ILE A 1 83 ? 11.440 -2.625 -25.045 1.00 83.06 83 ILE A O 1
ATOM 660 N N . ILE A 1 84 ? 11.927 -2.861 -22.867 1.00 79.69 84 ILE A N 1
ATOM 661 C CA . ILE A 1 84 ? 13.292 -3.382 -23.056 1.00 79.69 84 ILE A CA 1
ATOM 662 C C . ILE A 1 84 ? 13.282 -4.851 -23.505 1.00 79.69 84 ILE A C 1
ATOM 664 O O . ILE A 1 84 ? 14.192 -5.276 -24.217 1.00 79.69 84 ILE A O 1
ATOM 668 N N . ASN A 1 85 ? 12.253 -5.623 -23.136 1.00 69.00 85 ASN A N 1
ATOM 669 C CA . ASN A 1 85 ? 12.079 -7.015 -23.558 1.00 69.00 85 ASN A CA 1
ATOM 670 C C . ASN A 1 85 ? 10.825 -7.208 -24.443 1.00 69.00 85 ASN A C 1
ATOM 672 O O . ASN A 1 85 ? 9.843 -7.822 -24.003 1.00 69.00 85 ASN A O 1
ATOM 676 N N . PRO A 1 86 ? 10.858 -6.752 -25.713 1.00 58.25 86 PRO A N 1
ATOM 677 C CA . PRO A 1 86 ? 9.706 -6.796 -26.618 1.00 58.25 86 PRO A CA 1
ATOM 678 C C . PRO A 1 86 ? 9.283 -8.219 -27.028 1.00 58.25 86 PRO A C 1
ATOM 680 O O . PRO A 1 86 ? 8.245 -8.386 -27.661 1.00 58.25 86 PRO A O 1
ATOM 683 N N . MET A 1 87 ? 10.058 -9.254 -26.673 1.00 49.84 87 MET A N 1
ATOM 684 C CA . MET A 1 87 ? 9.799 -10.651 -27.048 1.00 49.84 87 MET A CA 1
ATOM 685 C C . MET A 1 87 ? 9.078 -11.459 -25.955 1.00 49.84 87 MET A C 1
ATOM 687 O O . MET A 1 87 ? 8.838 -12.652 -26.120 1.00 49.84 87 MET A O 1
ATOM 691 N N . SER A 1 88 ? 8.687 -10.814 -24.850 1.00 52.84 88 SER A N 1
ATOM 692 C CA . SER A 1 88 ? 7.788 -11.391 -23.840 1.00 52.84 88 SER A CA 1
ATOM 693 C C . SER A 1 88 ? 6.335 -10.987 -24.115 1.00 52.84 88 SER A C 1
ATOM 695 O O . SER A 1 88 ? 5.663 -10.333 -23.321 1.00 52.84 88 SER A O 1
ATOM 697 N N . SER A 1 89 ? 5.840 -11.362 -25.292 1.00 48.56 89 SER A N 1
ATOM 698 C CA . SER A 1 89 ? 4.467 -11.142 -25.744 1.00 48.56 89 SER A CA 1
ATOM 699 C C . SER A 1 89 ? 3.461 -12.036 -25.012 1.00 48.56 89 SER A C 1
ATOM 701 O O . SER A 1 89 ? 2.795 -12.837 -25.639 1.00 48.56 89 SER A O 1
ATOM 703 N N . THR A 1 90 ? 3.327 -11.877 -23.694 1.00 50.72 90 THR A N 1
ATOM 704 C CA . THR A 1 90 ? 2.090 -12.108 -22.922 1.00 50.72 90 THR A CA 1
ATOM 705 C C . THR A 1 90 ? 2.255 -11.505 -21.521 1.00 50.72 90 THR A C 1
ATOM 707 O O . THR A 1 90 ? 2.099 -12.194 -20.511 1.00 50.72 90 THR A O 1
ATOM 710 N N . LEU A 1 91 ? 2.555 -10.209 -21.401 1.00 49.28 91 LEU A N 1
ATOM 711 C CA . LEU A 1 91 ? 2.101 -9.497 -20.204 1.00 49.28 91 LEU A CA 1
ATOM 712 C C . LEU A 1 91 ? 0.589 -9.357 -20.356 1.00 49.28 91 LEU A C 1
ATOM 714 O O . LEU A 1 91 ? 0.078 -8.361 -20.860 1.00 49.28 91 LEU A O 1
ATOM 718 N N . SER A 1 92 ? -0.122 -10.428 -19.988 1.00 48.66 92 SER A N 1
ATOM 719 C CA . SER A 1 92 ? -1.538 -10.342 -19.676 1.00 48.66 92 SER A CA 1
ATOM 720 C C . SER A 1 92 ? -1.656 -9.176 -18.714 1.00 48.66 92 SER A C 1
ATOM 722 O O . SER A 1 92 ? -1.118 -9.236 -17.608 1.00 48.66 92 SER A O 1
ATOM 724 N N . LEU A 1 93 ? -2.320 -8.114 -19.161 1.00 47.03 93 LEU A N 1
ATOM 725 C CA . LEU A 1 93 ? -2.830 -7.035 -18.335 1.00 47.03 93 LEU A CA 1
ATOM 726 C C . LEU A 1 93 ? -3.862 -7.676 -17.399 1.00 47.03 93 LEU A C 1
ATOM 728 O O . LEU A 1 93 ? -5.065 -7.571 -17.605 1.00 47.03 93 LEU A O 1
ATOM 732 N N . SER A 1 94 ? -3.392 -8.496 -16.459 1.00 44.50 94 SER A N 1
ATOM 733 C CA . SER A 1 94 ? -4.223 -9.240 -15.538 1.00 44.50 94 SER A CA 1
ATOM 734 C C . SER A 1 94 ? -4.849 -8.205 -14.635 1.00 44.50 94 SER A C 1
ATOM 736 O O . SER A 1 94 ? -4.206 -7.714 -13.712 1.00 44.50 94 SER A O 1
ATOM 738 N N . ASN A 1 95 ? -6.086 -7.864 -14.979 1.00 45.38 95 ASN A N 1
ATOM 739 C CA . ASN A 1 95 ? -7.112 -7.356 -14.099 1.00 45.38 95 ASN A CA 1
ATOM 740 C C . ASN A 1 95 ? -6.552 -6.362 -13.083 1.00 45.38 95 ASN A C 1
ATOM 742 O O . ASN A 1 95 ? -6.501 -6.643 -11.884 1.00 45.38 95 ASN A O 1
ATOM 746 N N . MET A 1 96 ? -6.165 -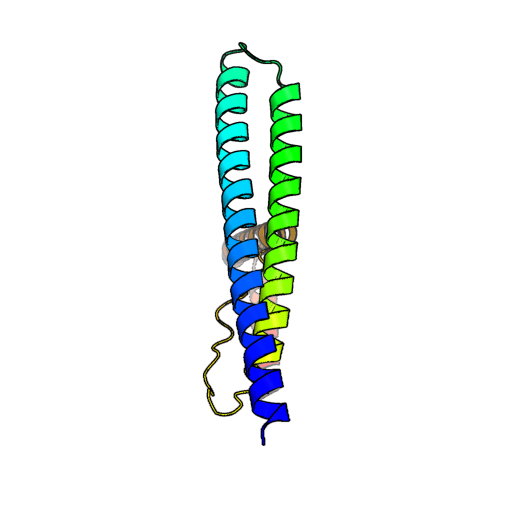5.178 -13.561 1.00 42.38 96 MET A N 1
ATOM 747 C CA . MET A 1 96 ? -6.242 -3.993 -12.717 1.00 42.38 96 MET A CA 1
ATOM 748 C C . MET A 1 96 ? -7.722 -3.779 -12.388 1.00 42.38 96 MET A C 1
ATOM 750 O O . MET A 1 96 ? -8.408 -2.959 -12.987 1.00 42.38 96 MET A O 1
ATOM 754 N N . ASN A 1 97 ? -8.224 -4.545 -11.423 1.00 54.72 97 ASN A N 1
ATOM 755 C CA . ASN A 1 97 ? -9.395 -4.170 -10.661 1.00 54.72 97 ASN A CA 1
ATOM 756 C C . ASN A 1 97 ? -8.945 -3.033 -9.746 1.00 54.72 97 ASN A C 1
ATOM 758 O O . ASN A 1 97 ? -8.770 -3.211 -8.542 1.00 54.72 97 ASN A O 1
ATOM 762 N N . ILE A 1 98 ? -8.738 -1.853 -10.334 1.00 49.50 98 ILE A N 1
ATOM 763 C CA . ILE A 1 98 ? -8.786 -0.594 -9.599 1.00 49.50 98 ILE A CA 1
ATOM 764 C C . ILE A 1 98 ? -10.264 -0.409 -9.256 1.00 49.50 98 ILE A C 1
ATOM 766 O O . ILE A 1 98 ? -10.993 0.352 -9.881 1.00 49.50 98 ILE A O 1
ATOM 770 N N . THR A 1 99 ? -10.754 -1.207 -8.312 1.00 54.66 99 THR A N 1
ATOM 771 C CA . THR A 1 99 ? -12.047 -0.962 -7.698 1.00 54.66 99 THR A CA 1
ATOM 772 C C . THR A 1 99 ? -11.804 0.142 -6.689 1.00 54.66 99 THR A C 1
ATOM 774 O O . THR A 1 99 ? -11.483 -0.128 -5.530 1.00 54.66 99 THR A O 1
ATOM 777 N N . ASP A 1 100 ? -11.872 1.385 -7.151 1.00 57.88 100 ASP A N 1
ATOM 778 C CA . ASP A 1 100 ? -12.058 2.505 -6.242 1.00 57.88 100 ASP A CA 1
ATOM 779 C C . ASP A 1 100 ? -13.287 2.201 -5.368 1.00 57.88 100 ASP A C 1
ATOM 781 O O . ASP A 1 100 ? -14.260 1.603 -5.827 1.00 57.88 100 ASP A O 1
ATOM 785 N N . SER A 1 101 ? -13.243 2.596 -4.100 1.00 72.69 101 SER A N 1
ATOM 786 C CA . SER A 1 101 ? -14.410 2.627 -3.220 1.00 72.69 101 SER A CA 1
ATOM 787 C C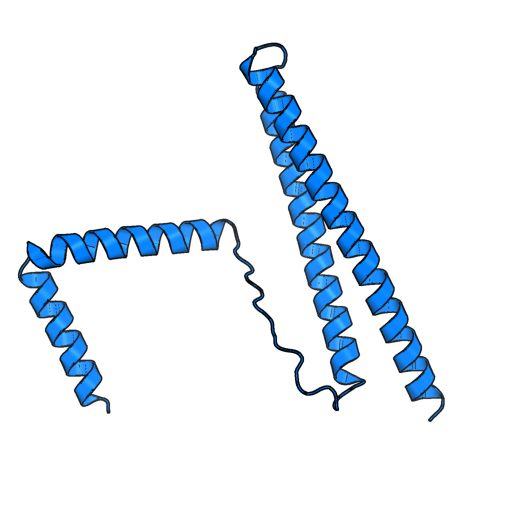 . SER A 1 101 ? -15.636 3.247 -3.904 1.00 72.69 101 SER A C 1
ATOM 789 O O . SER A 1 101 ? -16.741 2.718 -3.775 1.00 72.69 101 SER A O 1
ATOM 791 N N . LEU A 1 102 ? -15.439 4.295 -4.712 1.00 69.81 102 LEU A N 1
ATOM 792 C CA . LEU A 1 102 ? -16.506 4.913 -5.494 1.00 69.81 102 LEU A CA 1
ATOM 793 C C . LEU A 1 102 ? -17.041 3.980 -6.591 1.00 69.81 102 LEU A C 1
ATOM 795 O O . LEU A 1 102 ? -18.251 3.867 -6.757 1.00 69.81 102 LEU A O 1
ATOM 799 N N . GLU A 1 103 ? -16.161 3.259 -7.285 1.00 72.00 103 GLU A N 1
ATOM 800 C CA . GLU A 1 103 ? -16.522 2.288 -8.326 1.00 72.00 103 GLU A CA 1
ATOM 801 C C . GLU A 1 103 ? -17.207 1.040 -7.735 1.00 72.00 103 GLU A C 1
ATOM 803 O O . GLU A 1 103 ? -18.118 0.461 -8.329 1.00 72.00 103 GLU A O 1
ATOM 808 N N . GLN A 1 104 ? -16.838 0.635 -6.517 1.00 72.81 104 GLN A N 1
ATOM 809 C CA . GLN A 1 104 ? -17.542 -0.423 -5.785 1.00 72.81 104 GLN A CA 1
ATOM 810 C C . GLN A 1 104 ? -18.961 0.011 -5.418 1.00 72.81 104 GLN A C 1
ATOM 812 O O . GLN A 1 104 ? -19.912 -0.732 -5.650 1.00 72.81 104 GLN A O 1
ATOM 817 N N . VAL A 1 105 ? -19.129 1.228 -4.897 1.00 76.44 105 VAL A N 1
ATOM 818 C CA . VAL A 1 105 ? -20.458 1.787 -4.611 1.00 76.44 105 VAL A CA 1
ATOM 819 C C . VAL A 1 105 ? -21.263 1.935 -5.905 1.00 76.44 105 VAL A C 1
ATOM 821 O O . VAL A 1 105 ? -22.434 1.556 -5.954 1.00 76.44 105 VAL A O 1
ATOM 824 N N . TYR A 1 106 ? -20.640 2.404 -6.983 1.00 79.44 106 TYR A N 1
ATOM 825 C CA . TYR A 1 106 ? -21.276 2.529 -8.289 1.00 79.44 106 TYR A CA 1
ATOM 826 C C . TYR A 1 106 ? -21.731 1.172 -8.847 1.00 79.44 106 TYR A C 1
ATOM 828 O O . TYR A 1 106 ? -22.898 0.995 -9.183 1.00 79.44 106 TYR A O 1
ATOM 836 N N . SER A 1 107 ? -20.870 0.158 -8.859 1.00 77.44 107 SER A N 1
ATOM 837 C CA . SER A 1 107 ? -21.239 -1.181 -9.335 1.00 77.44 107 SER A CA 1
ATOM 838 C C . SER A 1 107 ? -22.321 -1.846 -8.473 1.00 77.44 107 SER A C 1
ATOM 840 O O . SER A 1 107 ? -23.235 -2.475 -9.016 1.00 77.44 107 SER A O 1
ATOM 842 N N . LEU A 1 108 ? -22.288 -1.663 -7.148 1.00 79.19 108 LEU A N 1
ATOM 843 C CA . LEU A 1 108 ? -23.348 -2.120 -6.244 1.00 79.19 108 LEU A CA 1
ATOM 844 C C . LEU A 1 108 ? -24.679 -1.414 -6.529 1.00 79.19 108 LEU A C 1
ATOM 846 O O . LEU A 1 108 ? -25.715 -2.074 -6.614 1.00 79.19 108 LEU A O 1
ATOM 850 N N . THR A 1 109 ? -24.663 -0.093 -6.724 1.00 75.56 109 THR A N 1
ATOM 851 C CA . THR A 1 109 ? -25.876 0.675 -7.050 1.00 75.56 109 THR A CA 1
ATOM 852 C C . THR A 1 109 ? -26.452 0.277 -8.405 1.00 75.56 109 THR A C 1
ATOM 854 O O . THR A 1 109 ? -27.646 0.001 -8.485 1.00 75.56 109 THR A O 1
ATOM 857 N N . ILE A 1 110 ? -25.625 0.136 -9.444 1.00 80.62 110 ILE A N 1
ATOM 858 C CA . ILE A 1 110 ? -26.063 -0.335 -10.764 1.00 80.62 110 ILE A CA 1
ATOM 859 C C . ILE A 1 110 ? -26.666 -1.738 -10.677 1.00 80.62 110 ILE A C 1
ATOM 861 O O . ILE A 1 110 ? -27.732 -1.975 -11.243 1.00 80.62 110 ILE A O 1
ATOM 865 N N . LYS A 1 111 ? -26.038 -2.660 -9.942 1.00 82.88 111 LYS A N 1
ATOM 866 C CA . LYS A 1 111 ? -26.557 -4.021 -9.759 1.00 82.88 111 LYS A CA 1
ATOM 867 C C . LYS A 1 111 ? -27.912 -4.023 -9.047 1.00 82.88 111 LYS A C 1
ATOM 869 O O . LYS A 1 111 ? -28.817 -4.735 -9.476 1.00 82.88 111 LYS A O 1
ATOM 874 N N . ASN A 1 112 ? -28.071 -3.204 -8.009 1.00 81.19 112 ASN A N 1
ATOM 875 C CA . ASN A 1 112 ? -29.339 -3.069 -7.292 1.00 81.19 112 ASN A CA 1
ATOM 876 C C . ASN A 1 112 ? -30.434 -2.466 -8.183 1.00 81.19 112 ASN A C 1
ATOM 878 O O . ASN A 1 112 ? -31.545 -2.987 -8.208 1.00 81.19 112 ASN A O 1
ATOM 882 N N . ILE A 1 113 ? -30.110 -1.434 -8.971 1.00 80.69 113 ILE A N 1
ATOM 883 C CA . ILE A 1 113 ? -31.036 -0.818 -9.934 1.00 80.69 113 ILE A CA 1
ATOM 884 C C . ILE A 1 113 ? -31.428 -1.813 -11.037 1.00 80.69 113 ILE A C 1
ATOM 886 O O . ILE A 1 113 ? -32.583 -1.890 -11.442 1.00 80.69 113 ILE A O 1
ATOM 890 N N . GLN A 1 114 ? -30.485 -2.610 -11.535 1.00 76.94 114 GLN A N 1
ATOM 891 C CA . GLN A 1 114 ? -30.789 -3.652 -12.515 1.00 76.94 114 GLN A CA 1
ATOM 892 C C . GLN A 1 114 ? -31.719 -4.715 -11.931 1.00 76.94 114 GLN A C 1
ATOM 894 O O . GLN A 1 114 ? -32.653 -5.139 -12.606 1.00 76.94 114 GLN A O 1
ATOM 899 N N . GLN A 1 115 ? -31.497 -5.126 -10.682 1.00 73.75 115 GLN A N 1
ATOM 900 C CA . GLN A 1 115 ? -32.362 -6.089 -10.006 1.00 73.75 115 GLN A CA 1
ATOM 901 C C . GLN A 1 115 ? -33.772 -5.539 -9.774 1.00 73.75 115 GLN A C 1
ATOM 903 O O . GLN A 1 115 ? -34.735 -6.264 -10.016 1.00 73.75 115 GLN A O 1
ATOM 908 N N . THR A 1 116 ? -33.928 -4.270 -9.379 1.00 73.56 116 THR A N 1
ATOM 909 C CA . THR A 1 116 ? -35.261 -3.656 -9.263 1.00 73.56 116 THR A CA 1
ATOM 910 C C . THR A 1 116 ? -35.956 -3.565 -10.617 1.00 73.56 116 THR A C 1
ATOM 912 O O . THR A 1 116 ? -37.105 -3.978 -10.723 1.00 73.56 116 THR A O 1
ATOM 915 N N . ILE A 1 117 ? -35.253 -3.155 -11.678 1.00 67.25 117 ILE A N 1
ATOM 916 C CA . ILE A 1 117 ? -35.817 -3.113 -13.036 1.00 67.25 117 ILE A CA 1
ATOM 917 C C . ILE A 1 117 ? -36.241 -4.510 -13.512 1.00 67.25 117 ILE A C 1
ATOM 919 O O . ILE A 1 117 ? -37.314 -4.649 -14.090 1.00 67.25 117 ILE A O 1
ATOM 923 N N . ILE A 1 118 ? -35.436 -5.553 -13.282 1.00 65.69 118 ILE A N 1
ATOM 924 C CA . ILE A 1 118 ? -35.781 -6.938 -13.657 1.00 65.69 118 ILE A CA 1
ATOM 925 C C . ILE A 1 118 ? -37.005 -7.430 -12.875 1.00 65.69 118 ILE A C 1
ATOM 927 O O . ILE A 1 118 ? -37.876 -8.087 -13.441 1.00 65.69 118 ILE A O 1
ATOM 931 N N . ASN A 1 119 ? -37.114 -7.081 -11.594 1.00 66.12 119 ASN A N 1
ATOM 932 C CA . ASN A 1 119 ? -38.273 -7.450 -10.783 1.00 66.12 119 ASN A CA 1
ATOM 933 C C . ASN A 1 119 ? -39.546 -6.696 -11.219 1.00 66.12 119 ASN A C 1
ATOM 935 O O . ASN A 1 119 ? -40.631 -7.274 -11.215 1.00 66.12 119 ASN A O 1
ATOM 939 N N . GLU A 1 120 ? -39.416 -5.442 -11.662 1.00 61.00 120 GLU A N 1
ATOM 940 C CA . GLU A 1 120 ? -40.514 -4.615 -12.184 1.00 61.00 120 GLU A CA 1
ATOM 941 C C . GLU A 1 120 ? -40.884 -4.915 -13.650 1.00 61.00 120 GLU A C 1
ATOM 943 O O . GLU A 1 120 ? -41.991 -4.594 -14.082 1.00 61.00 120 GLU A O 1
ATOM 948 N N . GLN A 1 121 ? -40.018 -5.576 -14.429 1.00 57.72 121 GLN A N 1
ATOM 949 C CA . GLN A 1 121 ? -40.327 -6.016 -15.803 1.00 57.72 121 GLN A CA 1
ATOM 950 C C . GLN A 1 121 ? -41.536 -6.956 -15.863 1.00 57.72 121 GLN A C 1
ATOM 952 O O . GLN A 1 121 ? -42.277 -6.935 -16.845 1.00 57.72 121 GLN A O 1
ATOM 957 N N . ASN A 1 122 ? -41.742 -7.765 -14.822 1.00 57.38 122 ASN A N 1
ATOM 958 C CA . ASN A 1 122 ? -42.860 -8.705 -14.754 1.00 57.38 122 ASN A CA 1
ATOM 959 C C . ASN A 1 122 ? -44.179 -8.040 -14.331 1.00 57.38 122 ASN A C 1
ATOM 961 O O . ASN A 1 122 ? -45.234 -8.656 -14.467 1.00 57.38 122 ASN A O 1
ATOM 965 N N . THR A 1 123 ? -44.143 -6.800 -13.831 1.00 59.72 123 THR A N 1
ATOM 966 C CA . THR A 1 123 ? -45.324 -6.088 -13.318 1.00 59.72 123 THR A CA 1
ATOM 967 C C . THR A 1 123 ? -45.675 -4.833 -14.120 1.00 59.72 123 THR A C 1
ATOM 969 O O . THR A 1 123 ? -46.839 -4.435 -14.118 1.00 59.72 123 THR A O 1
ATOM 972 N N . ASN A 1 124 ? -44.726 -4.227 -14.847 1.00 60.53 124 ASN A N 1
ATOM 973 C CA . ASN A 1 124 ? -44.941 -2.978 -15.579 1.00 60.53 124 ASN A CA 1
ATOM 974 C C . ASN A 1 124 ? -44.841 -3.145 -17.118 1.00 60.53 124 ASN A C 1
ATOM 976 O O . ASN A 1 124 ? -43.739 -3.283 -17.664 1.00 60.53 124 ASN A O 1
ATOM 980 N N . PRO A 1 125 ? -45.968 -3.058 -17.855 1.00 67.44 125 PRO A N 1
ATOM 981 C CA . PRO A 1 125 ? -46.011 -3.284 -19.303 1.00 67.44 125 PRO A CA 1
ATOM 982 C C . PRO A 1 125 ? -45.317 -2.197 -20.143 1.00 67.44 125 PRO A C 1
ATOM 984 O O . PRO A 1 125 ? -45.034 -2.428 -21.317 1.00 67.44 125 PRO A O 1
ATOM 987 N N . LEU A 1 126 ? -45.009 -1.021 -19.585 1.00 67.81 126 LEU A N 1
ATOM 988 C CA . LEU A 1 126 ? -44.274 0.026 -20.310 1.00 67.81 126 LEU A CA 1
ATOM 989 C C . LEU A 1 126 ? -42.779 -0.306 -20.428 1.00 67.81 126 LEU A C 1
ATOM 991 O O . LEU A 1 126 ? -42.147 -0.017 -21.447 1.00 67.81 126 LEU A O 1
ATOM 995 N N . ILE A 1 127 ? -42.215 -0.962 -19.409 1.00 62.25 127 ILE A N 1
ATOM 996 C CA . ILE A 1 127 ? -40.795 -1.335 -19.366 1.00 62.25 127 ILE A CA 1
ATOM 997 C C . ILE A 1 127 ? -40.510 -2.459 -20.373 1.00 62.25 127 ILE A C 1
ATOM 999 O O . ILE A 1 127 ? -39.495 -2.418 -21.074 1.00 62.25 127 ILE A O 1
ATOM 1003 N N . SER A 1 128 ? -41.424 -3.423 -20.520 1.00 65.38 128 SER A N 1
ATOM 1004 C CA . SER A 1 128 ? -41.299 -4.493 -21.518 1.00 65.38 128 SER A CA 1
ATOM 1005 C C . SER A 1 128 ? -41.351 -3.955 -22.953 1.00 65.38 128 SER A C 1
ATOM 1007 O O . SER A 1 128 ? -40.528 -4.346 -23.785 1.00 65.38 128 SER A O 1
ATOM 1009 N N . GLN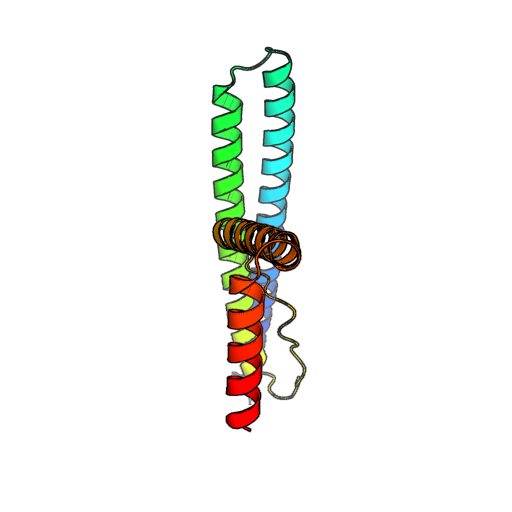 A 1 129 ? -42.240 -2.997 -23.236 1.00 70.06 129 GLN A N 1
ATOM 1010 C CA . GLN A 1 129 ? -42.324 -2.338 -24.543 1.00 70.06 129 GLN A CA 1
ATOM 1011 C C . GLN A 1 129 ? -41.057 -1.538 -24.870 1.00 70.06 129 GLN A C 1
ATOM 1013 O O . GLN A 1 129 ? -40.513 -1.656 -25.973 1.00 70.06 129 GLN A O 1
ATOM 1018 N N . TYR A 1 130 ? -40.532 -0.776 -23.906 1.00 75.38 130 TYR A N 1
ATOM 1019 C CA . TYR A 1 130 ? -39.289 -0.026 -24.082 1.00 75.38 130 TYR A CA 1
ATOM 1020 C C . TYR A 1 130 ? -38.098 -0.948 -24.392 1.00 75.38 130 TYR A C 1
ATOM 1022 O O . TYR A 1 130 ? -37.364 -0.718 -25.356 1.00 75.38 130 TYR A O 1
ATOM 1030 N N . LEU A 1 131 ? -37.927 -2.039 -23.642 1.00 71.62 131 LEU A N 1
ATOM 1031 C CA . LEU A 1 131 ? -36.833 -2.990 -23.864 1.00 71.62 131 LEU A CA 1
ATOM 1032 C C . LEU A 1 131 ? -36.959 -3.743 -25.194 1.00 71.62 131 LEU A C 1
ATOM 1034 O O . LEU A 1 131 ? -35.952 -3.934 -25.882 1.00 71.62 131 LEU A O 1
ATOM 1038 N N . ALA A 1 132 ? -38.178 -4.117 -25.592 1.00 74.19 132 ALA A N 1
ATOM 1039 C CA . ALA A 1 132 ? -38.439 -4.713 -26.899 1.00 74.19 132 ALA A CA 1
ATOM 1040 C C . ALA A 1 132 ? -38.053 -3.755 -28.037 1.00 74.19 132 ALA A C 1
ATOM 1042 O O . ALA A 1 132 ? -37.364 -4.160 -28.976 1.00 74.19 132 ALA A O 1
ATOM 1043 N N . SER A 1 133 ? -38.403 -2.470 -27.915 1.00 76.50 133 SER A N 1
ATOM 1044 C CA . SER A 1 133 ? -38.015 -1.451 -28.897 1.00 76.50 133 SER A CA 1
ATOM 1045 C C . SER A 1 133 ? -36.495 -1.301 -28.992 1.00 76.50 133 SER A C 1
ATOM 1047 O O . SER A 1 133 ? -35.937 -1.297 -30.087 1.00 76.50 133 SER A O 1
ATOM 1049 N N . LYS A 1 134 ? -35.789 -1.276 -27.854 1.00 77.56 134 LYS A N 1
ATOM 1050 C CA . LYS A 1 134 ? -34.328 -1.158 -27.823 1.00 77.56 134 LYS A CA 1
ATOM 1051 C C . LYS A 1 134 ? -33.649 -2.366 -28.475 1.00 77.56 134 LYS A C 1
ATOM 1053 O O . LYS A 1 134 ? -32.661 -2.201 -29.188 1.00 77.56 134 LYS A O 1
ATOM 1058 N N . LYS A 1 135 ? -34.188 -3.573 -28.265 1.00 76.75 135 LYS A N 1
ATOM 1059 C CA . LYS A 1 135 ? -33.715 -4.803 -28.919 1.00 76.75 135 LYS A CA 1
ATOM 1060 C C . LYS A 1 135 ? -33.923 -4.757 -30.436 1.00 76.75 135 LYS A C 1
ATOM 1062 O O . LYS A 1 135 ? -33.010 -5.118 -31.171 1.00 76.75 135 LYS A O 1
ATOM 1067 N N . TYR A 1 136 ? -35.074 -4.264 -30.890 1.00 72.44 136 TYR A N 1
ATOM 1068 C CA . TYR A 1 136 ? -35.369 -4.078 -32.312 1.00 72.44 136 TYR A CA 1
ATOM 1069 C C . TYR A 1 136 ? -34.401 -3.094 -32.983 1.00 72.44 136 TYR A C 1
ATOM 1071 O O . TYR A 1 136 ? -33.832 -3.400 -34.028 1.00 72.44 136 TYR A O 1
ATOM 1079 N N . TRP A 1 137 ? -34.142 -1.941 -32.358 1.00 60.00 137 TRP A N 1
ATOM 1080 C CA . TRP A 1 137 ? -33.201 -0.955 -32.898 1.00 60.00 137 TRP A CA 1
ATOM 1081 C C . TRP A 1 137 ? -31.775 -1.491 -33.005 1.00 60.00 137 TRP A C 1
ATOM 1083 O O . TRP A 1 137 ? -31.098 -1.192 -33.980 1.00 60.00 137 TRP A O 1
ATOM 1093 N N . LYS A 1 138 ? -31.352 -2.333 -32.057 1.00 65.44 138 LYS A N 1
ATOM 1094 C CA . LYS A 1 138 ? -30.031 -2.967 -32.077 1.00 65.44 138 LYS A CA 1
ATOM 1095 C C . LYS A 1 138 ? -29.873 -3.999 -33.204 1.00 65.44 138 LYS A C 1
ATOM 1097 O O . LYS A 1 138 ? -28.780 -4.136 -33.727 1.00 65.44 138 LYS A O 1
ATOM 1102 N N . GLN A 1 139 ? -30.950 -4.685 -33.594 1.00 59.47 139 GLN A N 1
ATOM 1103 C CA . GLN A 1 139 ? -30.957 -5.631 -34.722 1.00 59.47 139 GLN A CA 1
ATOM 1104 C C . GLN A 1 139 ? -31.031 -4.962 -36.097 1.00 59.47 139 GLN A C 1
ATOM 1106 O O . GLN A 1 139 ? -30.713 -5.597 -37.089 1.00 59.47 139 GLN A O 1
ATOM 1111 N N . LYS A 1 140 ? -31.490 -3.709 -36.170 1.00 55.62 140 LYS A N 1
ATOM 1112 C CA . LYS A 1 140 ? -31.579 -2.945 -37.424 1.00 55.62 140 LYS A CA 1
ATOM 1113 C C . LYS A 1 140 ? -30.265 -2.230 -37.776 1.00 55.62 140 LYS A C 1
ATOM 1115 O O . LYS A 1 140 ? -30.127 -1.708 -38.877 1.00 55.62 140 LYS A O 1
ATOM 1120 N N . SER A 1 141 ? -29.349 -2.139 -36.814 1.00 52.47 141 SER A N 1
ATOM 1121 C CA . SER A 1 141 ? -28.022 -1.530 -36.952 1.00 52.47 141 SER A CA 1
ATOM 1122 C C . SER A 1 141 ? -26.904 -2.529 -37.289 1.00 52.47 141 SER A C 1
ATOM 1124 O O . SER A 1 141 ? -25.762 -2.093 -37.407 1.00 52.47 141 SER A O 1
ATOM 1126 N N . ASP A 1 142 ? -27.243 -3.814 -37.443 1.00 47.31 142 ASP A N 1
ATOM 1127 C CA . ASP A 1 142 ? -26.419 -4.875 -38.044 1.00 47.31 142 ASP A CA 1
ATOM 1128 C C . ASP A 1 142 ? -26.981 -5.219 -39.437 1.00 47.31 142 ASP A C 1
ATOM 1130 O O . ASP A 1 142 ? -26.180 -5.551 -40.340 1.00 47.31 142 ASP A O 1
#

Sequence (142 aa):
MNDLMFYASNVYVDALYTKKINSLFSYFATLAAQRLKGISELSVVGERPTIDTVEAAIFLQSRLLDRQVGEIEMIKKLNELAIINPMSSTLSLSNMNITDSLEQVYSLTIKNIQQTIINEQNTNPLISQYLASKKYWKQKSD

Secondary structure (DSSP, 8-state):
-HHHHHHHHHHHHHHHHHHHHHHHHHHHHHHHHHHHHHHHHHHHHTSS-HHHHHHHHHHHHHHHHHHHHHHHHHHHHHHHHHHH-TT-------------HHHHHHHHHHHHHHHHHHHHHTT-HHHHHHHHHHHHHHHH--

Foldseek 3Di:
DVVLVVVLVVLVVQLVVLVVQLVVLVVQLVVLVVVLVVQVVCVVVVVDPVVVNVVSVVSSVVSVVSNVVSVVSSVVSVVVNCVSVVPPPDPPPPDPPPCDPVNVVVVVVVVVVVVVLVVCCVVDPVSVVVVVVVVVVVVVVD